Protein AF-A0A2R7Z0F3-F1 (afdb_monomer)

Sequence (146 aa):
MSTVAEPESEPIGPDLYRIAVEEYRFQAQFNWNRVQYLLAFNAGILAAGVALAKTSGALAVVVFALGIVACGMTVLVQRVQHNYYRNARDRMRRIEKSLQIDHDALLDTTSTLAGQGRRISVTQILYLLLASIAVADLVSILFVAF

Organism: NCBI:txid2133958

Foldseek 3Di:
DDPPDDPPPDQLDPVNLVVLVVQLVCLVVVLVVLLVVLLVVLVVLLVVLVVCLVPDLVVSLVSLVVSLVSLVVSLVVNVVSVVSNVVSVVSSVVSCVSVVPDPVRDPCPDVVVVVPPPPDDPVNVSNVSSVVSNVSSVVSSVVSVD

Mean predicted aligned error: 8.27 Å

Radius of gyration: 23.09 Å; Cα contacts (8 Å, |Δi|>4): 92; chains: 1; bounding box: 47×40×75 Å

Secondary structure (DSSP, 8-state):
-------------HHHHHHHHHHHHHHHHHHHHHHHHHHHHHHHHHHHHHHHHTT-HHHHHHHHHHHHHHHHHHHHHHHHHHHHHHHHHHHHHHHHHHTT--GGGS--SSHHHHTTT--S-HHHHHHHHHHHHHHHHHHHHHHHH-

Nearest PDB structures (foldseek):
  6cnn-assembly1_A  TM=3.751E-01  e=4.114E+00  Homo sapiens
  6jx6-assembly1_A  TM=2.907E-01  e=5.612E+00  Homo sapiens

Structure (mmCIF, N/CA/C/O backbone):
data_AF-A0A2R7Z0F3-F1
#
_entry.id   AF-A0A2R7Z0F3-F1
#
loop_
_atom_site.group_PDB
_atom_site.id
_atom_site.type_symbol
_atom_site.label_atom_id
_atom_site.label_alt_id
_atom_site.label_comp_id
_atom_site.label_asym_id
_atom_site.label_entity_id
_atom_site.label_seq_id
_atom_site.pdbx_PDB_ins_code
_atom_site.Cartn_x
_atom_site.Cartn_y
_atom_site.Cartn_z
_atom_site.occupancy
_atom_site.B_iso_or_equiv
_atom_site.auth_seq_id
_atom_site.auth_comp_id
_atom_site.auth_asym_id
_atom_site.auth_atom_id
_atom_site.pdbx_PDB_model_num
ATOM 1 N N . MET A 1 1 ? 10.955 -32.599 -47.521 1.00 49.03 1 MET A N 1
ATOM 2 C CA . MET A 1 1 ? 11.373 -32.188 -46.166 1.00 49.03 1 MET A CA 1
ATOM 3 C C . MET A 1 1 ? 11.393 -30.666 -46.179 1.00 49.03 1 MET A C 1
ATOM 5 O O . MET A 1 1 ? 12.329 -30.092 -46.709 1.00 49.03 1 MET A O 1
ATOM 9 N N . SER A 1 2 ? 10.275 -30.032 -45.809 1.00 50.16 2 SER A N 1
ATOM 10 C CA . SER A 1 2 ? 10.124 -28.573 -45.898 1.00 50.16 2 SER A CA 1
ATOM 11 C C . SER A 1 2 ? 10.824 -27.945 -44.700 1.00 50.16 2 SER A C 1
ATOM 13 O O . SER A 1 2 ? 10.436 -28.205 -43.563 1.00 50.16 2 SER A O 1
ATOM 15 N N . THR A 1 3 ? 11.870 -27.167 -44.952 1.00 59.22 3 THR A N 1
ATOM 16 C CA . THR A 1 3 ? 12.509 -26.291 -43.969 1.00 59.22 3 THR A CA 1
ATOM 17 C C . THR A 1 3 ? 11.484 -25.259 -43.515 1.00 59.22 3 THR A C 1
ATOM 19 O O . THR A 1 3 ? 11.107 -24.374 -44.280 1.00 59.22 3 THR A O 1
ATOM 22 N N . VAL A 1 4 ? 10.980 -25.420 -42.292 1.00 57.91 4 VAL A N 1
ATOM 23 C CA . VAL A 1 4 ? 10.210 -24.386 -41.600 1.00 57.91 4 VAL A CA 1
ATOM 24 C C . VAL A 1 4 ? 11.190 -23.249 -41.338 1.00 57.91 4 VAL A C 1
ATOM 26 O O . VAL A 1 4 ? 12.113 -23.413 -40.545 1.00 57.91 4 VAL A O 1
ATOM 29 N N . ALA A 1 5 ? 11.048 -22.149 -42.075 1.00 57.69 5 ALA A N 1
ATOM 30 C CA . ALA A 1 5 ? 11.793 -20.930 -41.803 1.00 57.69 5 ALA A CA 1
ATOM 31 C C . ALA A 1 5 ? 11.464 -20.481 -40.373 1.00 57.69 5 ALA A C 1
ATOM 33 O O . ALA A 1 5 ? 10.288 -20.352 -40.021 1.00 57.69 5 ALA A O 1
ATOM 34 N N . GLU A 1 6 ? 12.492 -20.302 -39.541 1.00 59.31 6 GLU A N 1
ATOM 35 C CA . GLU A 1 6 ? 12.331 -19.632 -38.252 1.00 59.31 6 GLU A CA 1
ATOM 36 C C . GLU A 1 6 ? 11.740 -18.239 -38.508 1.00 59.31 6 GLU A C 1
ATOM 38 O O . GLU A 1 6 ? 12.180 -17.565 -39.444 1.00 59.31 6 GLU A O 1
ATOM 43 N N . PRO A 1 7 ? 10.728 -17.802 -37.739 1.00 55.50 7 PRO A N 1
ATOM 44 C CA . PRO A 1 7 ? 10.186 -16.464 -37.902 1.00 55.50 7 PRO A CA 1
ATOM 45 C C . PRO A 1 7 ? 11.311 -15.462 -37.635 1.00 55.50 7 PRO A C 1
ATOM 47 O O . PRO A 1 7 ? 11.833 -15.404 -36.521 1.00 55.50 7 PRO A O 1
ATOM 50 N N . GLU A 1 8 ? 11.692 -14.697 -38.661 1.00 55.41 8 GLU A N 1
ATOM 51 C CA . GLU A 1 8 ? 12.607 -13.568 -38.515 1.00 55.41 8 GLU A CA 1
ATOM 52 C C . GLU A 1 8 ? 12.043 -12.661 -37.418 1.00 55.41 8 GLU A C 1
ATOM 54 O O . GLU A 1 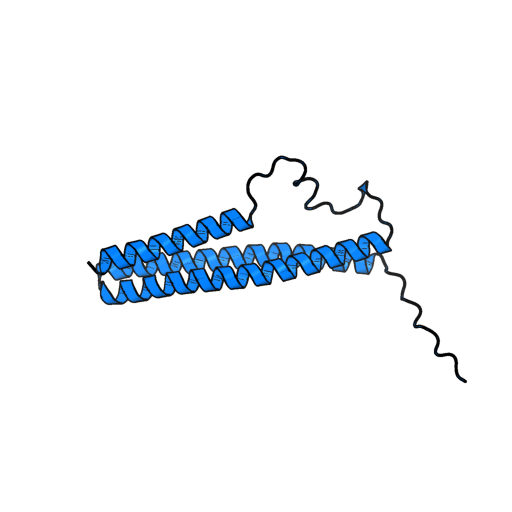8 ? 10.945 -12.115 -37.541 1.00 55.41 8 GLU A O 1
ATOM 59 N N . SER A 1 9 ? 12.748 -12.582 -36.289 1.00 61.38 9 SER A N 1
ATOM 60 C CA . SER A 1 9 ? 12.328 -11.762 -35.162 1.00 61.38 9 SER A CA 1
ATOM 61 C C . SER A 1 9 ? 12.303 -10.310 -35.621 1.00 61.38 9 SER A C 1
ATOM 63 O O . SER A 1 9 ? 13.358 -9.743 -35.911 1.00 61.38 9 SER A O 1
ATOM 65 N N . GLU A 1 10 ? 11.103 -9.739 -35.708 1.00 60.38 10 GLU A N 1
ATOM 66 C CA . GLU A 1 10 ? 10.880 -8.348 -36.088 1.00 60.38 10 GLU A CA 1
ATOM 67 C C . GLU A 1 10 ? 11.840 -7.448 -35.284 1.00 60.38 10 GLU A C 1
ATOM 69 O O . GLU A 1 10 ? 11.915 -7.586 -34.054 1.00 60.38 10 GLU A O 1
ATOM 74 N N . PRO A 1 11 ? 12.646 -6.592 -35.942 1.00 57.81 11 PRO A N 1
ATOM 75 C CA . PRO A 1 11 ? 13.638 -5.785 -35.250 1.00 57.81 11 PRO A CA 1
ATOM 76 C C . PRO A 1 11 ? 12.933 -4.945 -34.190 1.00 57.81 11 PRO A C 1
ATOM 78 O O . PRO A 1 11 ? 11.974 -4.230 -34.483 1.00 57.81 11 PRO A O 1
ATOM 81 N N . ILE A 1 12 ? 13.392 -5.054 -32.941 1.00 63.12 12 ILE A N 1
ATOM 82 C CA . ILE A 1 12 ? 12.810 -4.315 -31.824 1.00 63.12 12 ILE A CA 1
ATOM 83 C C . ILE A 1 12 ? 13.005 -2.828 -32.116 1.00 63.12 12 ILE A C 1
ATOM 85 O O . ILE A 1 12 ? 14.109 -2.311 -31.995 1.00 63.12 12 ILE A O 1
ATOM 89 N N . GLY A 1 13 ? 11.946 -2.155 -32.560 1.00 74.12 13 GLY A N 1
ATOM 90 C CA . GLY A 1 13 ? 11.999 -0.744 -32.916 1.00 74.12 13 GLY A CA 1
ATOM 91 C C . GLY A 1 13 ? 12.018 0.176 -31.687 1.00 74.12 13 GLY A C 1
ATOM 92 O O . GLY A 1 13 ? 11.624 -0.236 -30.589 1.00 74.12 13 GLY A O 1
ATOM 93 N N . PRO A 1 14 ? 12.403 1.455 -31.856 1.00 77.88 14 PRO A N 1
ATOM 94 C CA . PRO A 1 14 ? 12.338 2.467 -30.795 1.00 77.88 14 PRO A CA 1
ATOM 95 C C . PRO A 1 14 ? 10.924 2.629 -30.204 1.00 77.88 14 PRO A C 1
ATOM 97 O O . PRO A 1 14 ? 10.778 2.968 -29.028 1.00 77.88 14 PRO A O 1
ATOM 100 N N . ASP A 1 15 ? 9.883 2.304 -30.974 1.00 86.38 15 ASP A N 1
ATOM 101 C CA . ASP A 1 15 ? 8.491 2.313 -30.518 1.00 86.38 15 ASP A CA 1
ATOM 102 C C . ASP A 1 15 ? 8.217 1.272 -29.424 1.00 86.38 15 ASP A C 1
ATOM 104 O O . ASP A 1 15 ? 7.517 1.563 -28.453 1.00 86.38 15 ASP A O 1
ATOM 108 N N . LEU A 1 16 ? 8.820 0.079 -29.504 1.00 85.69 16 LEU A N 1
ATOM 109 C CA . LEU A 1 16 ? 8.667 -0.953 -28.470 1.00 85.69 16 LEU A CA 1
ATOM 110 C C . LEU A 1 16 ? 9.324 -0.540 -27.155 1.00 85.69 16 LEU A C 1
ATOM 112 O O . LEU A 1 16 ? 8.786 -0.821 -26.080 1.00 85.69 16 LEU A O 1
ATOM 116 N N . TYR A 1 17 ? 10.464 0.148 -27.228 1.00 86.31 17 TYR A N 1
ATOM 117 C CA . TYR A 1 17 ? 11.096 0.721 -26.045 1.00 86.31 17 TYR A CA 1
ATOM 118 C C . TYR A 1 17 ? 10.222 1.805 -25.423 1.00 86.31 17 TYR A C 1
ATOM 120 O O . TYR A 1 17 ? 9.954 1.756 -24.222 1.00 86.31 17 TYR A O 1
ATOM 128 N N . ARG A 1 18 ? 9.691 2.723 -26.237 1.00 88.06 18 ARG A N 1
ATOM 129 C CA . ARG A 1 18 ? 8.758 3.753 -25.772 1.00 88.06 18 ARG A CA 1
ATOM 130 C C . ARG A 1 18 ? 7.546 3.148 -25.060 1.00 88.06 18 ARG A C 1
ATOM 132 O O . ARG A 1 18 ? 7.255 3.551 -23.936 1.00 88.06 18 ARG A O 1
ATOM 139 N N . ILE A 1 19 ? 6.899 2.146 -25.658 1.00 91.88 19 ILE A N 1
ATOM 140 C CA . ILE A 1 19 ? 5.758 1.439 -25.053 1.00 91.88 19 ILE A CA 1
ATOM 141 C C . ILE A 1 19 ? 6.158 0.802 -23.714 1.00 91.88 19 ILE A C 1
ATOM 143 O O . ILE A 1 19 ? 5.417 0.887 -22.736 1.00 91.88 19 ILE A O 1
ATOM 147 N N . ALA A 1 20 ? 7.338 0.181 -23.630 1.00 89.31 20 ALA A N 1
ATOM 148 C CA . ALA A 1 20 ? 7.806 -0.441 -22.393 1.00 89.31 20 ALA A CA 1
ATOM 149 C C . ALA A 1 20 ? 8.084 0.578 -21.273 1.00 89.31 20 ALA A C 1
ATOM 151 O O . ALA A 1 20 ? 7.794 0.303 -20.106 1.00 89.31 20 ALA A O 1
ATOM 152 N N . VAL A 1 21 ? 8.614 1.754 -21.616 1.00 89.88 21 VAL A N 1
ATOM 153 C CA . VAL A 1 21 ? 8.830 2.862 -20.674 1.00 89.88 21 VAL A CA 1
ATOM 154 C C . VAL A 1 21 ? 7.504 3.458 -20.206 1.00 89.88 21 VAL A C 1
ATOM 156 O O . VAL A 1 21 ? 7.341 3.735 -19.014 1.00 89.88 21 VAL A O 1
ATOM 159 N N . GLU A 1 22 ? 6.549 3.649 -21.117 1.00 92.38 22 GLU A N 1
ATOM 160 C CA . GLU A 1 22 ? 5.203 4.130 -20.794 1.00 92.38 22 GLU A CA 1
ATOM 161 C C . GLU A 1 22 ? 4.480 3.155 -19.852 1.00 92.38 22 GLU A C 1
ATOM 163 O O . GLU A 1 22 ? 3.965 3.587 -18.821 1.00 92.38 22 GLU A O 1
ATOM 168 N N . GLU A 1 23 ? 4.546 1.847 -20.114 1.00 91.62 23 GLU A N 1
ATOM 169 C CA . GLU A 1 23 ? 3.997 0.809 -19.230 1.00 91.62 23 GLU A CA 1
ATOM 170 C C . GLU A 1 23 ? 4.659 0.828 -17.845 1.00 91.62 23 GLU A C 1
ATOM 172 O O . GLU A 1 23 ? 3.981 0.782 -16.819 1.00 91.62 23 GLU A O 1
ATOM 177 N N . TYR A 1 24 ? 5.987 0.953 -17.781 1.00 91.12 24 TYR A N 1
ATOM 178 C CA . TYR A 1 24 ? 6.701 1.068 -16.509 1.00 91.12 24 TYR A CA 1
ATOM 179 C C . TYR A 1 24 ? 6.226 2.281 -15.687 1.00 91.12 24 TYR A C 1
ATOM 181 O O . TYR A 1 24 ? 5.939 2.154 -14.490 1.00 91.12 24 TYR A O 1
ATOM 189 N N . ARG A 1 25 ? 6.105 3.455 -16.321 1.00 90.38 25 ARG A N 1
ATOM 190 C CA . ARG A 1 25 ? 5.617 4.687 -15.674 1.00 90.38 25 ARG A CA 1
ATOM 191 C C . ARG A 1 25 ? 4.163 4.558 -15.240 1.00 90.38 25 ARG A C 1
ATOM 193 O O . ARG A 1 25 ? 3.828 4.961 -14.125 1.00 90.38 25 ARG A O 1
ATOM 200 N N . PHE A 1 26 ? 3.326 3.960 -16.084 1.00 93.81 26 PHE A N 1
ATOM 201 C CA . PHE A 1 26 ? 1.934 3.670 -15.771 1.00 93.81 26 PHE A CA 1
ATOM 202 C C . PHE A 1 26 ? 1.828 2.795 -14.520 1.00 93.81 26 PHE A C 1
ATOM 204 O O . PHE A 1 26 ? 1.155 3.185 -13.568 1.00 93.81 26 PHE A O 1
ATOM 211 N N . GLN A 1 27 ? 2.556 1.676 -14.455 1.00 91.81 27 GLN A N 1
ATOM 212 C CA . GLN A 1 27 ? 2.546 0.784 -13.290 1.00 91.81 27 GLN A CA 1
ATOM 213 C C . GLN A 1 27 ? 3.035 1.486 -12.017 1.00 91.81 27 GLN A C 1
ATOM 215 O O . GLN A 1 27 ? 2.462 1.291 -10.944 1.00 91.81 27 GLN A O 1
ATOM 220 N N . ALA A 1 28 ? 4.066 2.333 -12.113 1.00 90.00 28 ALA A N 1
ATOM 221 C CA . ALA A 1 28 ? 4.558 3.107 -10.974 1.00 90.00 28 ALA A CA 1
ATOM 222 C C . ALA A 1 28 ? 3.494 4.084 -10.435 1.00 90.00 28 ALA A C 1
ATOM 224 O O . ALA A 1 28 ? 3.196 4.065 -9.237 1.00 90.00 28 ALA A O 1
ATOM 225 N N . GLN A 1 29 ? 2.881 4.887 -11.311 1.00 92.81 29 GLN A N 1
ATOM 226 C CA . GLN A 1 29 ? 1.838 5.847 -10.931 1.00 92.81 29 GLN A CA 1
ATOM 227 C C . GLN A 1 29 ? 0.578 5.145 -10.416 1.00 92.81 29 GLN A C 1
ATOM 229 O O . GLN A 1 29 ? -0.006 5.543 -9.409 1.00 92.81 29 GLN A O 1
ATOM 234 N N . PHE A 1 30 ? 0.158 4.080 -11.092 1.00 93.00 30 PHE A N 1
ATOM 235 C CA . PHE A 1 30 ? -1.037 3.328 -10.744 1.00 93.00 30 PHE A CA 1
ATOM 236 C C . PHE A 1 30 ? -0.910 2.642 -9.383 1.00 93.00 30 PHE A C 1
ATOM 238 O O . PHE A 1 30 ? -1.842 2.689 -8.576 1.00 93.00 30 PHE A O 1
ATOM 245 N N . ASN A 1 31 ? 0.256 2.063 -9.087 1.00 91.88 31 ASN A N 1
ATOM 246 C CA . ASN A 1 31 ? 0.538 1.488 -7.775 1.00 91.88 31 ASN A CA 1
ATOM 247 C C . ASN A 1 31 ? 0.537 2.556 -6.678 1.00 91.88 31 ASN A C 1
ATOM 249 O O . ASN A 1 31 ? -0.024 2.324 -5.609 1.00 91.88 31 ASN A O 1
ATOM 253 N N . TRP A 1 32 ? 1.101 3.738 -6.942 1.00 90.88 32 TRP A N 1
ATOM 254 C CA . TRP A 1 32 ? 1.057 4.848 -5.992 1.00 90.88 32 TRP A CA 1
ATOM 255 C C . TRP A 1 32 ? -0.379 5.296 -5.691 1.00 90.88 32 TRP A C 1
ATOM 257 O O . TRP A 1 32 ? -0.771 5.354 -4.526 1.00 90.88 32 TRP A O 1
ATOM 267 N N . ASN A 1 33 ? -1.193 5.510 -6.727 1.00 94.69 33 ASN A N 1
ATOM 268 C CA . ASN A 1 33 ? -2.600 5.883 -6.566 1.00 94.69 33 ASN A CA 1
ATOM 269 C C . ASN A 1 33 ? -3.367 4.823 -5.757 1.00 94.69 33 ASN A C 1
ATOM 271 O O . ASN A 1 33 ? -4.096 5.150 -4.823 1.00 94.69 33 ASN A O 1
ATOM 275 N N . ARG A 1 34 ? -3.170 3.534 -6.058 1.00 92.94 34 ARG A N 1
ATOM 276 C CA . ARG A 1 34 ? -3.801 2.429 -5.315 1.00 92.94 34 ARG A CA 1
ATOM 277 C C . ARG A 1 34 ? -3.420 2.429 -3.839 1.00 92.94 34 ARG A C 1
ATOM 279 O O . ARG A 1 34 ? -4.289 2.237 -2.995 1.00 92.94 34 ARG A O 1
ATOM 286 N N . VAL A 1 35 ? -2.149 2.663 -3.522 1.00 92.88 35 VAL A N 1
ATOM 287 C CA . VAL A 1 35 ? -1.681 2.765 -2.135 1.00 92.88 35 VAL A CA 1
ATOM 288 C C . VAL A 1 35 ? -2.360 3.924 -1.403 1.00 92.88 35 VAL A C 1
ATOM 290 O O . VAL A 1 35 ? -2.802 3.730 -0.274 1.00 92.88 35 VAL A O 1
ATOM 293 N N . GLN A 1 36 ? -2.498 5.093 -2.035 1.00 94.38 36 GLN A N 1
ATOM 294 C CA . GLN A 1 36 ? -3.204 6.232 -1.438 1.00 94.38 36 GLN A CA 1
ATOM 295 C C . GLN A 1 36 ? -4.660 5.888 -1.105 1.00 94.38 36 GLN A C 1
ATOM 297 O O . GLN A 1 36 ? -5.100 6.128 0.019 1.00 94.38 36 GLN A O 1
ATOM 302 N N . TYR A 1 37 ? -5.389 5.272 -2.042 1.00 96.25 37 TYR A N 1
ATOM 303 C CA . TYR A 1 37 ? -6.778 4.864 -1.811 1.00 96.25 37 TYR A CA 1
ATOM 304 C C . TYR A 1 37 ? -6.906 3.811 -0.711 1.00 96.25 37 TYR A C 1
ATOM 306 O O . TYR A 1 37 ? -7.796 3.913 0.128 1.00 96.25 37 TYR A O 1
ATOM 314 N N . LEU A 1 38 ? -6.012 2.820 -0.677 1.00 95.88 38 LEU A N 1
ATOM 315 C CA . LEU A 1 38 ? -6.034 1.784 0.354 1.00 95.88 38 LEU A CA 1
ATOM 316 C C . LEU A 1 38 ? -5.704 2.360 1.736 1.00 95.88 38 LEU A C 1
ATOM 318 O O . LEU A 1 38 ? -6.369 2.019 2.709 1.00 95.88 38 LEU A O 1
ATOM 322 N N . LEU A 1 39 ? -4.730 3.265 1.845 1.00 95.75 39 LEU A N 1
ATOM 323 C CA . LEU A 1 39 ? -4.432 3.942 3.111 1.00 95.75 39 LEU A CA 1
ATOM 324 C C . LEU A 1 39 ? -5.605 4.806 3.580 1.00 95.75 39 LEU A C 1
ATOM 326 O O . LEU A 1 39 ? -5.986 4.722 4.746 1.00 95.75 39 LEU A O 1
ATOM 330 N N . ALA A 1 40 ? -6.213 5.581 2.679 1.00 97.62 40 ALA A N 1
ATOM 331 C CA . ALA A 1 40 ? -7.394 6.382 2.992 1.00 97.62 40 ALA A CA 1
ATOM 332 C C . ALA A 1 40 ? -8.577 5.507 3.435 1.00 97.62 40 ALA A C 1
ATOM 334 O O . ALA A 1 40 ? -9.269 5.849 4.389 1.00 97.62 40 ALA A O 1
ATOM 335 N N . PHE A 1 41 ? -8.776 4.355 2.792 1.00 97.81 41 PHE A N 1
ATOM 336 C CA . PHE A 1 41 ? -9.800 3.384 3.170 1.00 97.81 41 PHE A CA 1
ATOM 337 C C . PHE A 1 41 ? -9.581 2.833 4.585 1.00 97.81 41 PHE A C 1
ATOM 339 O O . PHE A 1 41 ? -10.500 2.875 5.400 1.00 97.81 41 PHE A O 1
ATOM 346 N N . ASN A 1 42 ? -8.362 2.389 4.910 1.00 98.25 42 ASN A N 1
ATOM 347 C CA . ASN A 1 42 ? -8.040 1.897 6.255 1.00 98.25 42 ASN A CA 1
ATOM 348 C C . ASN A 1 42 ? -8.197 3.001 7.316 1.00 98.25 42 ASN A C 1
ATOM 350 O O . ASN A 1 42 ? -8.799 2.771 8.361 1.00 98.25 42 ASN A O 1
ATOM 354 N N . ALA A 1 43 ? -7.736 4.222 7.029 1.00 97.81 43 ALA A N 1
ATOM 355 C CA . ALA A 1 43 ? -7.927 5.365 7.921 1.00 97.81 43 ALA A CA 1
ATOM 356 C C . ALA A 1 43 ? -9.415 5.711 8.116 1.00 97.81 43 ALA A C 1
ATOM 358 O O . ALA A 1 43 ? -9.832 6.057 9.221 1.00 97.81 43 ALA A O 1
ATOM 359 N N . GLY A 1 44 ? -10.224 5.586 7.061 1.00 98.12 44 GLY A N 1
ATOM 360 C CA . GLY A 1 44 ? -11.670 5.780 7.116 1.00 98.12 44 GLY A CA 1
ATOM 361 C C . GLY A 1 44 ? -12.373 4.754 8.006 1.00 98.12 44 GLY A C 1
ATOM 362 O O . GLY A 1 44 ? -13.233 5.138 8.798 1.00 98.12 44 GLY A O 1
ATOM 363 N N . ILE A 1 45 ? -11.981 3.477 7.934 1.00 98.06 45 ILE A N 1
ATOM 364 C CA . ILE A 1 45 ? -12.506 2.429 8.826 1.00 98.06 45 ILE A CA 1
ATOM 365 C C . ILE A 1 45 ? -12.161 2.740 10.283 1.00 98.06 45 ILE A C 1
ATOM 367 O O . ILE A 1 45 ? -13.057 2.742 11.128 1.00 98.06 45 ILE A O 1
ATOM 371 N N . LEU A 1 46 ? -10.898 3.071 10.569 1.00 98.00 46 LEU A N 1
ATOM 372 C CA . LEU A 1 46 ? -10.458 3.438 11.916 1.00 98.00 46 LEU A CA 1
ATOM 373 C C . LEU A 1 46 ? -11.266 4.631 12.456 1.00 98.00 46 LEU A C 1
ATOM 375 O O . LEU A 1 46 ? -11.783 4.585 13.573 1.00 98.00 46 LEU A O 1
ATOM 379 N N . ALA A 1 47 ? -11.442 5.683 11.649 1.00 98.06 47 ALA A N 1
ATOM 380 C CA . ALA A 1 47 ? -12.230 6.856 12.024 1.00 98.06 47 ALA A CA 1
ATOM 381 C C . ALA A 1 47 ? -13.708 6.515 12.292 1.00 98.06 47 ALA A C 1
ATOM 383 O O . ALA A 1 47 ? -14.289 7.013 13.260 1.00 98.06 47 ALA A O 1
ATOM 384 N N . ALA A 1 48 ? -14.310 5.643 11.478 1.00 97.69 48 ALA A N 1
ATOM 385 C CA . ALA A 1 48 ? -15.674 5.164 11.687 1.00 97.69 48 ALA A CA 1
ATOM 386 C C . ALA A 1 48 ? -15.804 4.357 12.990 1.00 97.69 48 ALA A C 1
ATOM 388 O O . ALA A 1 48 ? -16.758 4.563 13.741 1.00 97.69 48 ALA A O 1
ATOM 389 N N . GLY A 1 49 ? -14.826 3.499 13.299 1.00 97.19 49 GLY A N 1
ATOM 390 C CA . GLY A 1 49 ? -14.770 2.757 14.560 1.00 97.19 49 GLY A CA 1
ATOM 391 C C . GLY A 1 49 ? -14.703 3.688 15.772 1.00 97.19 49 GLY A C 1
ATOM 392 O O . GLY A 1 49 ? -15.490 3.545 16.707 1.00 97.19 49 GLY A O 1
ATOM 393 N N . VAL A 1 50 ? -13.847 4.715 15.724 1.00 96.75 50 VAL A N 1
ATOM 394 C CA . VAL A 1 50 ? -13.741 5.739 16.783 1.00 96.75 50 VAL A CA 1
ATOM 395 C C . VAL A 1 50 ? -15.049 6.513 16.962 1.00 96.75 50 VAL A C 1
ATOM 397 O O . VAL A 1 50 ? -15.463 6.780 18.092 1.00 96.75 50 VAL A O 1
ATOM 400 N N . ALA A 1 51 ? -15.725 6.874 15.869 1.00 96.75 51 ALA A N 1
ATOM 401 C CA . ALA A 1 51 ? -17.018 7.550 15.938 1.00 96.75 51 ALA A CA 1
ATOM 402 C C . ALA A 1 51 ? -18.093 6.654 16.579 1.00 96.75 51 ALA A C 1
ATOM 404 O O . ALA A 1 51 ? -18.842 7.111 17.447 1.00 96.75 51 ALA A O 1
ATOM 405 N N . LEU A 1 52 ? -18.135 5.372 16.204 1.00 96.75 52 LEU A N 1
ATOM 406 C CA . LEU A 1 52 ? -19.084 4.398 16.743 1.00 96.75 52 LEU A CA 1
ATOM 407 C C . LEU A 1 52 ? -18.825 4.063 18.210 1.00 96.75 52 LEU A C 1
ATOM 409 O O . LEU A 1 52 ? -19.792 3.863 18.943 1.00 96.75 52 LEU A O 1
ATOM 413 N N . ALA A 1 53 ? -17.572 4.083 18.667 1.00 95.62 53 ALA A N 1
ATOM 414 C CA . ALA A 1 53 ? -17.215 3.771 20.053 1.00 95.62 53 ALA A CA 1
ATOM 415 C C . ALA A 1 53 ? -17.939 4.663 21.077 1.00 95.62 53 ALA A C 1
ATOM 417 O O . ALA A 1 53 ? -18.207 4.229 22.193 1.00 95.62 53 ALA A O 1
ATOM 418 N N . LYS A 1 54 ? -18.333 5.884 20.686 1.00 92.81 54 LYS A N 1
ATOM 419 C CA . LYS A 1 54 ? -19.118 6.803 21.530 1.00 92.81 54 LYS A CA 1
ATOM 420 C C . LYS A 1 54 ? -20.587 6.406 21.698 1.00 92.81 54 LYS A C 1
ATOM 422 O O . LYS A 1 54 ? -21.253 6.929 22.584 1.00 92.81 54 LYS A O 1
ATOM 427 N N . THR A 1 55 ? -21.108 5.550 20.822 1.00 94.38 55 THR A N 1
ATOM 428 C CA . THR A 1 55 ? -22.538 5.197 20.755 1.00 94.38 55 THR A CA 1
ATOM 429 C C . THR A 1 55 ? -22.792 3.725 21.052 1.00 94.38 55 THR A C 1
ATOM 431 O O . THR A 1 55 ? -23.744 3.396 21.751 1.00 94.38 55 THR A O 1
ATOM 434 N N . SER A 1 56 ? -21.943 2.830 20.546 1.00 94.81 56 SER A N 1
ATOM 435 C CA . SER A 1 56 ? -22.054 1.390 20.747 1.00 94.81 56 SER A CA 1
ATOM 436 C C . SER A 1 56 ? -20.678 0.737 20.691 1.00 94.81 56 SER A C 1
ATOM 438 O O . SER A 1 56 ? -20.075 0.614 19.622 1.00 94.81 56 SER A O 1
ATOM 440 N N . GLY A 1 57 ? -20.203 0.269 21.847 1.00 92.94 57 GLY A N 1
ATOM 441 C CA . GLY A 1 57 ? -18.919 -0.423 21.935 1.00 92.94 57 GLY A CA 1
ATOM 442 C C . GLY A 1 57 ? -18.884 -1.716 21.113 1.00 92.94 57 GLY A C 1
ATOM 443 O O . GLY A 1 57 ? -17.931 -1.958 20.380 1.00 92.94 57 GLY A O 1
ATOM 444 N N . ALA A 1 58 ? -19.968 -2.500 21.136 1.00 94.50 58 ALA A N 1
ATOM 445 C CA . ALA A 1 58 ? -20.054 -3.751 20.382 1.00 94.50 58 ALA A CA 1
ATOM 446 C C . ALA A 1 58 ? -19.929 -3.539 18.861 1.00 94.50 58 ALA A C 1
ATOM 448 O O . ALA A 1 58 ? -19.183 -4.259 18.198 1.00 94.50 58 ALA A O 1
ATOM 449 N N . LEU A 1 59 ? -20.610 -2.530 18.302 1.00 95.44 59 LEU A N 1
ATOM 450 C CA . LEU A 1 59 ? -20.491 -2.211 16.874 1.00 95.44 59 LEU A CA 1
ATOM 451 C C . LEU A 1 59 ? -19.106 -1.654 16.530 1.00 95.44 59 LEU A C 1
ATOM 453 O O . LEU A 1 59 ? -18.557 -1.998 15.485 1.00 95.44 59 LEU A O 1
ATOM 457 N N . ALA A 1 60 ? -18.516 -0.841 17.408 1.00 97.06 60 ALA A N 1
ATOM 458 C CA . ALA A 1 60 ? -17.166 -0.324 17.209 1.00 97.06 60 ALA A CA 1
ATOM 459 C C . ALA A 1 60 ? -16.120 -1.448 17.153 1.00 97.06 60 ALA A C 1
ATOM 461 O O . ALA A 1 60 ? -15.279 -1.441 16.258 1.00 97.06 60 ALA A O 1
ATOM 462 N N . VAL A 1 61 ? -16.219 -2.457 18.029 1.00 97.19 61 VAL A N 1
ATOM 463 C CA . VAL A 1 61 ? -15.342 -3.644 18.007 1.00 97.19 61 VAL A CA 1
ATOM 464 C C . VAL A 1 61 ? -15.417 -4.368 16.662 1.00 97.19 61 VAL A C 1
ATOM 466 O O . VAL A 1 61 ? -14.380 -4.716 16.099 1.00 97.19 61 VAL A O 1
ATOM 469 N N . VAL A 1 62 ? -16.621 -4.552 16.108 1.00 97.56 62 VAL A N 1
ATOM 470 C CA . VAL A 1 62 ? -16.794 -5.167 14.780 1.00 97.56 62 VAL A CA 1
ATOM 471 C C . VAL A 1 62 ? -16.108 -4.332 13.696 1.00 97.56 62 VAL A C 1
ATOM 47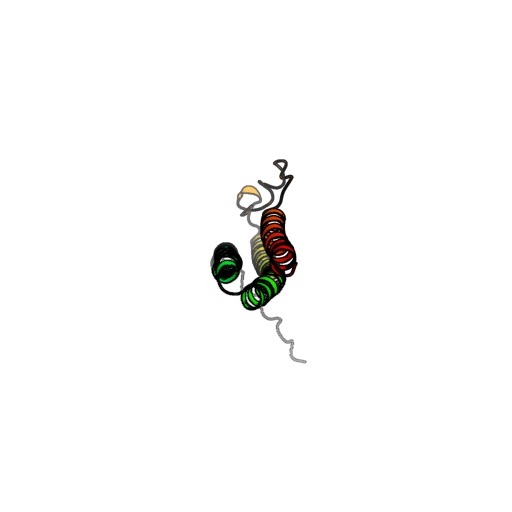3 O O . VAL A 1 62 ? -15.424 -4.886 12.837 1.00 97.56 62 VAL A O 1
ATOM 476 N N . VAL A 1 63 ? -16.237 -3.005 13.741 1.00 98.00 63 VAL A N 1
ATOM 477 C CA . VAL A 1 63 ? -15.614 -2.112 12.750 1.00 98.00 63 VAL A CA 1
ATOM 478 C C . VAL A 1 63 ? -14.088 -2.110 12.856 1.00 98.00 63 VAL A C 1
ATOM 480 O O . VAL A 1 63 ? -13.422 -2.221 11.829 1.00 98.00 63 VAL A O 1
ATOM 483 N N . PHE A 1 64 ? -13.519 -2.079 14.061 1.00 98.12 64 PHE A N 1
ATOM 484 C CA . PHE A 1 64 ? -12.068 -2.208 14.239 1.00 98.12 64 PHE A CA 1
ATOM 485 C C . PHE A 1 64 ? -11.550 -3.579 13.779 1.00 98.12 64 PHE A C 1
ATOM 487 O O . PHE A 1 64 ? -10.504 -3.663 13.136 1.00 98.12 64 PHE A O 1
ATOM 494 N N . ALA A 1 65 ? -12.298 -4.663 14.017 1.00 97.62 65 ALA A N 1
ATOM 495 C CA . ALA A 1 65 ? -11.933 -5.986 13.506 1.00 97.62 65 ALA A CA 1
ATOM 496 C C . ALA A 1 65 ? -11.899 -6.013 11.966 1.00 97.62 65 ALA A C 1
ATOM 498 O O . ALA A 1 65 ? -10.983 -6.590 11.374 1.00 97.62 65 ALA A O 1
ATOM 499 N N . LEU A 1 66 ? -12.849 -5.338 11.308 1.00 97.94 66 LEU A N 1
ATOM 500 C CA . LEU A 1 66 ? -12.823 -5.142 9.855 1.00 97.94 66 LEU A CA 1
ATOM 501 C C . LEU A 1 66 ? -11.615 -4.304 9.402 1.00 97.94 66 LEU A C 1
ATOM 503 O O . LEU A 1 66 ? -11.065 -4.590 8.338 1.00 97.94 66 LEU A O 1
ATOM 507 N N . GLY A 1 67 ? -11.166 -3.332 10.201 1.00 97.88 67 GLY A N 1
ATOM 508 C CA . GLY A 1 67 ? -9.948 -2.545 9.954 1.00 97.88 67 GLY A CA 1
ATOM 509 C C . GLY A 1 67 ? -8.684 -3.406 9.886 1.00 97.88 67 GLY A C 1
ATOM 510 O O . GLY A 1 67 ? -7.927 -3.334 8.913 1.00 97.88 67 GLY A O 1
ATOM 511 N N . ILE A 1 68 ? -8.521 -4.341 10.828 1.00 97.75 68 ILE A N 1
ATOM 512 C CA . ILE A 1 68 ? -7.406 -5.307 10.825 1.00 97.75 68 ILE A CA 1
ATOM 513 C C . ILE A 1 68 ? -7.438 -6.177 9.558 1.00 97.75 68 ILE A C 1
ATOM 515 O O . ILE A 1 68 ? -6.410 -6.369 8.897 1.00 97.75 68 ILE A O 1
ATOM 519 N N . VAL A 1 69 ? -8.617 -6.682 9.181 1.00 97.94 69 VAL A N 1
ATOM 520 C CA . VAL A 1 69 ? -8.790 -7.482 7.956 1.00 97.94 69 VAL A CA 1
ATOM 521 C C . VAL A 1 69 ? -8.466 -6.651 6.709 1.00 97.94 69 VAL A C 1
ATOM 523 O O . VAL A 1 69 ? -7.758 -7.129 5.817 1.00 97.94 69 VAL A O 1
ATOM 526 N N . ALA A 1 70 ? -8.913 -5.395 6.652 1.00 97.69 70 ALA A N 1
ATOM 527 C CA . ALA A 1 70 ? -8.617 -4.466 5.563 1.00 97.69 70 ALA A CA 1
ATOM 528 C C . ALA A 1 70 ? -7.112 -4.174 5.430 1.00 97.69 70 ALA A C 1
ATOM 530 O O . ALA A 1 70 ? -6.582 -4.167 4.309 1.00 97.69 70 ALA A O 1
ATOM 531 N N . CYS A 1 71 ? -6.395 -4.034 6.548 1.00 97.12 71 CYS A N 1
ATOM 532 C CA . CYS A 1 71 ? -4.939 -3.893 6.555 1.00 97.12 71 CYS A CA 1
ATOM 533 C C . CYS A 1 71 ? -4.270 -5.140 5.958 1.00 97.12 71 CYS A C 1
ATOM 535 O O . CYS A 1 71 ? -3.402 -5.025 5.087 1.00 97.12 71 CYS A O 1
ATOM 537 N N . GLY A 1 72 ? -4.723 -6.336 6.349 1.00 96.62 72 GLY A N 1
ATOM 538 C CA . GLY A 1 72 ? -4.251 -7.605 5.789 1.00 96.62 72 GLY A CA 1
ATOM 539 C C . GLY A 1 72 ? -4.461 -7.706 4.275 1.00 96.62 72 GLY A C 1
ATOM 540 O O . GLY A 1 72 ? -3.522 -8.009 3.534 1.00 96.62 72 GLY A O 1
ATOM 541 N N . MET A 1 73 ? -5.659 -7.372 3.787 1.00 96.12 73 MET A N 1
ATOM 542 C CA . MET A 1 73 ? -5.948 -7.332 2.347 1.00 96.12 73 MET A CA 1
ATOM 543 C C . MET A 1 73 ? -5.062 -6.321 1.612 1.00 96.12 73 MET A C 1
ATOM 545 O O . MET A 1 73 ? -4.552 -6.614 0.530 1.00 96.12 73 MET A O 1
ATOM 549 N N . THR A 1 74 ? -4.816 -5.158 2.217 1.00 96.06 74 THR A N 1
ATOM 550 C CA . THR A 1 74 ? -3.948 -4.122 1.644 1.00 96.06 74 THR A CA 1
ATOM 551 C C . THR A 1 74 ? -2.523 -4.636 1.442 1.00 96.06 74 THR A C 1
ATOM 553 O O . THR A 1 74 ? -1.936 -4.417 0.382 1.00 96.06 74 THR A O 1
ATOM 556 N N . VAL A 1 75 ? -1.979 -5.389 2.405 1.00 95.25 75 VAL A N 1
ATOM 557 C CA . VAL A 1 75 ? -0.654 -6.022 2.280 1.00 95.25 75 VAL A CA 1
ATOM 558 C C . VAL A 1 75 ? -0.617 -7.017 1.117 1.00 95.25 75 VAL A C 1
ATOM 560 O O . VAL A 1 75 ? 0.342 -7.016 0.342 1.00 95.25 75 VAL A O 1
ATOM 563 N N . LEU A 1 76 ? -1.651 -7.847 0.955 1.00 94.62 76 LEU A N 1
ATOM 564 C CA . LEU A 1 76 ? -1.729 -8.809 -0.152 1.00 94.62 76 LEU A CA 1
ATOM 565 C C . LEU A 1 76 ? -1.769 -8.104 -1.511 1.00 94.62 76 LEU A C 1
ATOM 567 O O . LEU A 1 76 ? -1.018 -8.462 -2.421 1.00 94.62 76 LEU A O 1
ATOM 571 N N . VAL A 1 77 ? -2.590 -7.061 -1.627 1.00 93.75 77 VAL A N 1
ATOM 572 C CA . VAL A 1 77 ? -2.689 -6.240 -2.838 1.00 93.75 77 VAL A CA 1
ATOM 573 C C . VAL A 1 77 ? -1.345 -5.584 -3.166 1.00 93.75 77 VAL A C 1
ATOM 575 O O . VAL A 1 77 ? -0.925 -5.604 -4.325 1.00 93.75 77 VAL A O 1
ATOM 578 N N . GLN A 1 78 ? -0.624 -5.073 -2.163 1.00 92.44 78 GLN A N 1
ATOM 579 C CA . GLN A 1 78 ? 0.691 -4.454 -2.352 1.00 92.44 78 GLN A CA 1
ATOM 580 C C . GLN A 1 78 ? 1.716 -5.458 -2.904 1.00 92.44 78 GLN A C 1
ATOM 582 O O . GLN A 1 78 ? 2.422 -5.154 -3.867 1.00 92.44 78 GLN A O 1
ATOM 587 N N . ARG A 1 79 ? 1.741 -6.692 -2.380 1.00 91.81 79 ARG A N 1
ATOM 588 C CA . ARG A 1 79 ? 2.633 -7.755 -2.881 1.00 91.81 79 ARG A CA 1
ATOM 589 C C . ARG A 1 79 ? 2.399 -8.049 -4.361 1.00 91.81 79 ARG A C 1
ATOM 591 O O . ARG A 1 79 ? 3.355 -8.150 -5.128 1.00 91.81 79 ARG A O 1
ATOM 598 N N . VAL A 1 80 ? 1.136 -8.153 -4.769 1.00 92.31 80 VAL A N 1
ATOM 599 C CA . VAL A 1 80 ? 0.766 -8.403 -6.170 1.00 92.31 80 VAL A CA 1
ATOM 600 C C . VAL A 1 80 ? 1.168 -7.223 -7.064 1.00 92.31 80 VAL A C 1
ATOM 602 O O . VAL A 1 80 ? 1.779 -7.419 -8.113 1.00 92.31 80 VAL A O 1
ATOM 605 N N . GLN A 1 81 ? 0.910 -5.989 -6.628 1.00 90.50 81 GLN A N 1
ATOM 606 C CA . GLN A 1 81 ? 1.315 -4.767 -7.337 1.00 90.50 81 GLN A CA 1
ATOM 607 C C . GLN A 1 81 ? 2.826 -4.666 -7.540 1.00 90.50 81 GLN A C 1
ATOM 609 O O . GLN A 1 81 ? 3.292 -4.296 -8.622 1.00 90.50 81 GLN A O 1
ATOM 614 N N . HIS A 1 82 ? 3.599 -5.022 -6.514 1.00 89.12 82 HIS A N 1
ATOM 615 C CA . HIS A 1 82 ? 5.051 -5.013 -6.594 1.00 89.12 82 HIS A CA 1
ATOM 616 C C . HIS A 1 82 ? 5.563 -5.985 -7.667 1.00 89.12 82 HIS A C 1
ATOM 618 O O . HIS A 1 82 ? 6.499 -5.654 -8.395 1.00 89.12 82 HIS A O 1
ATOM 624 N N . ASN A 1 83 ? 4.915 -7.142 -7.830 1.00 90.50 83 ASN A N 1
ATOM 625 C CA . ASN A 1 83 ? 5.252 -8.096 -8.887 1.00 90.50 83 ASN A CA 1
ATOM 626 C C . ASN A 1 83 ? 4.958 -7.537 -10.287 1.00 90.50 83 ASN A C 1
ATOM 628 O O . ASN A 1 83 ? 5.806 -7.663 -11.168 1.00 90.50 83 ASN A O 1
ATOM 632 N N . TYR A 1 84 ? 3.819 -6.864 -10.493 1.00 90.50 84 TYR A N 1
ATOM 633 C CA . TYR A 1 84 ? 3.524 -6.211 -11.778 1.00 90.50 84 TYR A CA 1
ATOM 634 C C . TYR A 1 84 ? 4.550 -5.131 -12.124 1.00 90.50 84 TYR A C 1
ATOM 636 O O . TYR A 1 84 ? 5.077 -5.114 -13.236 1.00 90.50 84 TYR A O 1
ATOM 644 N N . TYR A 1 85 ? 4.911 -4.295 -11.149 1.00 91.00 85 TYR A N 1
ATOM 645 C CA . TYR A 1 85 ? 5.956 -3.286 -11.317 1.00 91.00 85 TYR A CA 1
ATOM 646 C C . TYR A 1 85 ? 7.310 -3.911 -11.683 1.00 91.00 85 TYR A C 1
ATOM 648 O O . TYR A 1 85 ? 7.969 -3.458 -12.620 1.00 91.00 85 TYR A O 1
ATOM 656 N N . ARG A 1 86 ? 7.720 -4.981 -10.985 1.00 89.62 86 ARG A N 1
ATOM 657 C CA . ARG A 1 86 ? 8.968 -5.699 -11.289 1.00 89.62 86 ARG A CA 1
ATOM 658 C C . ARG A 1 86 ? 8.953 -6.282 -12.697 1.00 89.62 86 ARG A C 1
ATOM 660 O O . ARG A 1 86 ? 9.918 -6.093 -13.425 1.00 89.62 86 ARG A O 1
ATOM 667 N N . ASN A 1 87 ? 7.855 -6.915 -13.100 1.00 92.31 87 ASN A N 1
ATOM 668 C CA . ASN A 1 87 ? 7.725 -7.502 -14.431 1.00 92.31 87 ASN A CA 1
ATOM 669 C C . ASN A 1 87 ? 7.798 -6.441 -15.540 1.00 92.31 87 ASN A C 1
ATOM 671 O O . ASN A 1 87 ? 8.488 -6.662 -16.537 1.00 92.31 87 ASN A O 1
ATOM 675 N N . ALA A 1 88 ? 7.146 -5.288 -15.358 1.00 90.19 88 ALA A N 1
ATOM 676 C CA . ALA A 1 88 ? 7.209 -4.170 -16.300 1.00 90.19 88 ALA A CA 1
ATOM 677 C C . ALA A 1 88 ? 8.628 -3.586 -16.397 1.00 90.19 88 ALA A C 1
ATOM 679 O O . ALA A 1 88 ? 9.166 -3.442 -17.495 1.00 90.19 88 ALA A O 1
ATOM 680 N N . ARG A 1 89 ? 9.283 -3.346 -15.254 1.00 89.94 89 ARG A N 1
ATOM 681 C CA . ARG A 1 89 ? 10.676 -2.878 -15.197 1.00 89.94 89 ARG A CA 1
ATOM 682 C C . ARG A 1 89 ? 11.637 -3.860 -15.863 1.00 89.94 89 ARG A C 1
ATOM 684 O O . ARG A 1 89 ? 12.509 -3.460 -16.628 1.00 89.94 89 ARG A O 1
ATOM 691 N N . ASP A 1 90 ? 11.496 -5.147 -15.574 1.00 90.00 90 ASP A N 1
ATOM 692 C CA . ASP A 1 90 ? 12.385 -6.172 -16.111 1.00 90.00 90 ASP A CA 1
ATOM 693 C C . ASP A 1 90 ? 12.138 -6.367 -17.621 1.00 90.00 90 ASP A C 1
ATOM 695 O O . ASP A 1 90 ? 13.084 -6.635 -18.359 1.00 90.00 90 ASP A O 1
ATOM 699 N N . ARG A 1 91 ? 10.902 -6.169 -18.112 1.00 88.25 91 ARG A N 1
ATOM 700 C CA . ARG A 1 91 ? 10.589 -6.119 -19.553 1.00 88.25 91 ARG A CA 1
ATOM 701 C C . ARG A 1 91 ? 11.258 -4.928 -20.235 1.00 88.25 91 ARG A C 1
ATOM 703 O O . ARG A 1 91 ? 11.902 -5.131 -21.259 1.00 88.25 91 ARG A O 1
ATOM 710 N N . MET A 1 92 ? 11.156 -3.734 -19.653 1.00 89.00 92 MET A N 1
ATOM 711 C CA . MET A 1 92 ? 11.840 -2.531 -20.141 1.00 89.00 92 MET A CA 1
ATOM 712 C C . MET A 1 92 ? 13.353 -2.768 -20.243 1.00 89.00 92 MET A C 1
ATOM 714 O O . MET A 1 92 ? 13.921 -2.605 -21.316 1.00 89.00 92 MET A O 1
ATOM 718 N N . ARG A 1 93 ? 13.981 -3.297 -19.185 1.00 86.75 93 ARG A N 1
ATOM 719 C CA . ARG A 1 93 ? 15.421 -3.616 -19.167 1.00 86.75 93 ARG A CA 1
ATOM 720 C C 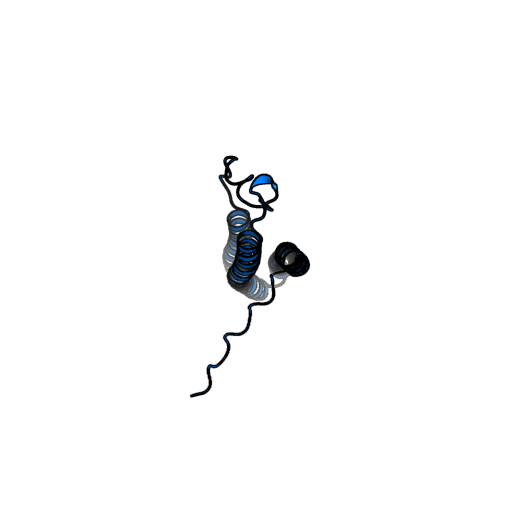. ARG A 1 93 ? 15.843 -4.659 -20.199 1.00 86.75 93 ARG A C 1
ATOM 722 O O . ARG A 1 93 ? 16.962 -4.609 -20.698 1.00 86.75 93 ARG A O 1
ATOM 729 N N . ARG A 1 94 ? 14.989 -5.643 -20.507 1.00 87.94 94 ARG A N 1
ATOM 730 C CA . ARG A 1 94 ? 15.271 -6.607 -21.585 1.00 87.94 94 ARG A CA 1
ATOM 731 C C . ARG A 1 94 ? 15.293 -5.921 -22.951 1.00 87.94 94 ARG A C 1
ATOM 733 O O . ARG A 1 94 ? 16.176 -6.228 -23.742 1.00 87.94 94 ARG A O 1
ATOM 740 N N . ILE A 1 95 ? 14.372 -4.986 -23.185 1.00 86.75 95 ILE A N 1
ATOM 741 C CA . ILE A 1 95 ? 14.293 -4.208 -24.428 1.00 86.75 95 ILE A CA 1
ATOM 742 C C . ILE A 1 95 ? 15.485 -3.244 -24.556 1.00 86.75 95 ILE A C 1
ATOM 744 O O . ILE A 1 95 ? 16.100 -3.177 -25.617 1.00 86.75 95 ILE A O 1
ATOM 748 N N . GLU A 1 96 ? 15.877 -2.573 -23.467 1.00 84.62 96 GLU A N 1
ATOM 749 C CA . GLU A 1 96 ? 17.094 -1.740 -23.417 1.00 84.62 96 GLU A CA 1
ATOM 750 C C . GLU A 1 96 ? 18.339 -2.538 -23.825 1.00 84.62 96 GLU A C 1
ATOM 752 O O . GLU A 1 96 ? 19.119 -2.099 -24.669 1.00 84.62 96 GLU A O 1
ATOM 757 N N . LYS A 1 97 ? 18.491 -3.751 -23.273 1.00 85.19 97 LYS A N 1
ATOM 758 C CA . LYS A 1 97 ? 19.610 -4.647 -23.598 1.00 85.19 97 LYS A CA 1
ATOM 759 C C . LYS A 1 97 ? 19.607 -5.089 -25.058 1.00 85.19 97 LYS A C 1
ATOM 761 O O . LYS A 1 97 ? 20.673 -5.150 -25.658 1.00 85.19 97 LYS A O 1
ATOM 766 N N . SER A 1 98 ? 18.443 -5.404 -25.630 1.00 85.38 98 SER A N 1
ATOM 767 C CA . SER A 1 98 ? 18.358 -5.811 -27.039 1.00 85.38 98 SER A CA 1
ATOM 768 C C . SER A 1 98 ? 18.650 -4.673 -28.013 1.00 85.38 98 SER A C 1
ATOM 770 O O . SER A 1 98 ? 19.170 -4.923 -29.093 1.00 85.38 98 SER A O 1
ATOM 772 N N . LEU A 1 99 ? 18.344 -3.434 -27.626 1.00 84.56 99 LEU A N 1
ATOM 773 C CA . LEU A 1 99 ? 18.603 -2.237 -28.425 1.00 84.56 99 LEU A CA 1
ATOM 774 C C . LEU A 1 99 ? 20.036 -1.706 -28.286 1.00 84.56 99 LEU A C 1
ATOM 776 O O . LEU A 1 99 ? 20.375 -0.735 -28.954 1.00 84.56 99 LEU A O 1
ATOM 780 N N . GLN A 1 100 ? 20.861 -2.315 -27.423 1.00 82.88 100 GLN A N 1
ATOM 781 C CA . GLN A 1 100 ? 22.219 -1.852 -27.111 1.00 82.88 100 GLN A CA 1
ATOM 782 C C . GLN A 1 100 ? 22.261 -0.365 -26.720 1.00 82.88 100 GLN A C 1
ATOM 784 O O . GLN A 1 100 ? 23.192 0.353 -27.079 1.00 82.88 100 GLN A O 1
ATOM 789 N N . ILE A 1 101 ? 21.238 0.105 -25.993 1.00 78.06 101 ILE A N 1
ATOM 790 C CA . ILE A 1 101 ? 21.203 1.484 -25.499 1.00 78.06 101 ILE A CA 1
ATOM 791 C C . ILE A 1 101 ? 22.418 1.698 -24.596 1.00 78.06 101 ILE A C 1
ATOM 793 O O . ILE A 1 101 ? 22.655 0.912 -23.673 1.00 78.06 101 ILE A O 1
ATOM 797 N N . ASP A 1 102 ? 23.181 2.749 -24.896 1.00 73.25 102 ASP A N 1
ATOM 798 C CA . ASP A 1 102 ? 24.404 3.087 -24.176 1.00 73.25 102 ASP A CA 1
ATOM 799 C C . ASP A 1 102 ? 24.123 3.287 -22.681 1.00 73.25 102 ASP A C 1
ATOM 801 O O . ASP A 1 102 ? 23.033 3.721 -22.294 1.00 73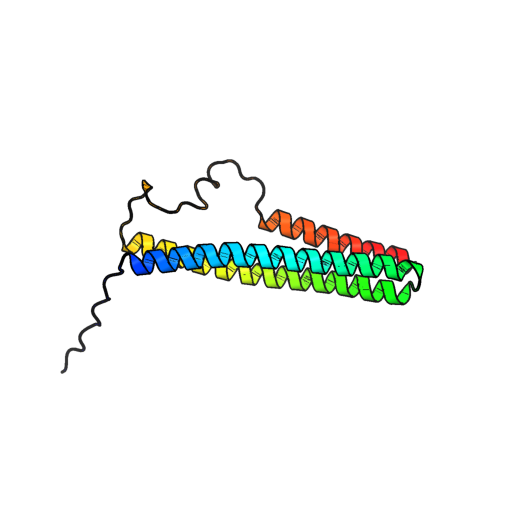.25 102 ASP A O 1
ATOM 805 N N . HIS A 1 103 ? 25.095 2.964 -21.829 1.00 66.19 103 HIS A N 1
ATOM 806 C CA . HIS A 1 103 ? 24.899 2.917 -20.377 1.00 66.19 103 HIS A CA 1
ATOM 807 C C . HIS A 1 103 ? 24.452 4.272 -19.806 1.00 66.19 103 HIS A C 1
ATOM 809 O O . HIS A 1 103 ? 23.646 4.315 -18.876 1.00 66.19 103 HIS A O 1
ATOM 815 N N . ASP A 1 104 ? 24.895 5.360 -20.437 1.00 68.31 104 ASP A N 1
ATOM 816 C CA . ASP A 1 104 ? 24.572 6.743 -20.075 1.00 68.31 104 ASP A CA 1
ATOM 817 C C . ASP A 1 104 ? 23.152 7.171 -20.493 1.00 68.31 104 ASP A C 1
ATOM 819 O O . ASP A 1 104 ? 22.619 8.158 -19.984 1.00 68.31 104 ASP A O 1
ATOM 823 N N . ALA A 1 105 ? 22.513 6.422 -21.397 1.00 64.88 105 ALA A N 1
ATOM 824 C CA . ALA A 1 105 ? 21.146 6.649 -21.867 1.00 64.88 105 ALA A CA 1
ATOM 825 C C . ALA A 1 105 ? 20.118 5.695 -21.226 1.00 64.88 105 ALA A C 1
ATOM 827 O O . ALA A 1 105 ? 18.921 5.782 -21.526 1.00 64.88 105 ALA A O 1
ATOM 828 N N . LEU A 1 106 ? 20.556 4.790 -20.342 1.00 68.06 106 LEU A N 1
ATOM 829 C CA . LEU A 1 106 ? 19.664 3.882 -19.623 1.00 68.06 106 LEU A CA 1
ATOM 830 C C . LEU A 1 106 ? 18.784 4.643 -18.632 1.00 68.06 106 LEU A C 1
ATOM 832 O O . LEU A 1 106 ? 19.242 5.518 -17.892 1.00 68.06 106 LEU A O 1
ATOM 836 N N . LEU A 1 107 ? 17.506 4.264 -18.557 1.00 64.50 107 LEU A N 1
ATOM 837 C CA . LEU A 1 107 ? 16.588 4.821 -17.570 1.00 64.50 107 LEU A CA 1
ATOM 838 C C . LEU A 1 107 ? 16.868 4.219 -16.200 1.00 64.50 107 LEU A C 1
ATOM 840 O O . LEU A 1 107 ? 16.214 3.280 -15.727 1.00 64.50 107 LEU A O 1
ATOM 844 N N . ASP A 1 108 ? 17.843 4.810 -15.524 1.00 60.59 108 ASP A N 1
ATOM 845 C CA . ASP A 1 108 ? 18.231 4.362 -14.211 1.00 60.59 108 ASP A CA 1
ATOM 846 C C . ASP A 1 108 ? 17.346 4.954 -13.111 1.00 60.59 108 ASP A C 1
ATOM 848 O O . ASP A 1 108 ? 17.656 5.945 -12.457 1.00 60.59 108 ASP A O 1
ATOM 852 N N . THR A 1 109 ? 16.203 4.314 -12.896 1.00 60.84 109 THR A N 1
ATOM 853 C CA . THR A 1 109 ? 15.241 4.710 -11.859 1.00 60.84 109 THR A CA 1
ATOM 854 C C . THR A 1 109 ? 15.547 4.100 -10.489 1.00 60.84 109 THR A C 1
ATOM 856 O O . THR A 1 109 ? 14.825 4.364 -9.527 1.00 60.84 109 THR A O 1
ATOM 859 N N . THR A 1 110 ? 16.574 3.242 -10.377 1.00 53.50 110 THR A N 1
ATOM 860 C CA . THR A 1 110 ? 16.868 2.505 -9.134 1.00 53.50 110 THR A CA 1
ATOM 861 C C . THR A 1 110 ? 18.339 2.551 -8.694 1.00 53.50 110 THR A C 1
ATOM 863 O O . THR A 1 110 ? 18.568 2.549 -7.487 1.00 53.50 110 THR A O 1
ATOM 866 N N . SER A 1 111 ? 19.328 2.606 -9.594 1.00 46.47 111 SER A N 1
ATOM 867 C CA . SER A 1 111 ? 20.768 2.547 -9.247 1.00 46.47 111 SER A CA 1
ATOM 868 C C . SER A 1 111 ?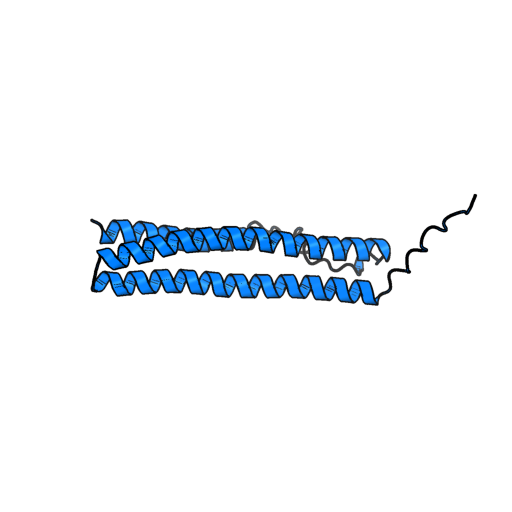 21.341 3.899 -8.812 1.00 46.47 111 SER A C 1
ATOM 870 O O . SER A 1 111 ? 22.087 3.929 -7.833 1.00 46.47 111 SER A O 1
ATOM 872 N N . THR A 1 112 ? 20.891 5.019 -9.384 1.00 45.56 112 THR A N 1
ATOM 873 C CA . THR A 1 112 ? 21.165 6.380 -8.864 1.00 45.56 112 THR A CA 1
ATOM 874 C C . THR A 1 112 ? 20.711 6.564 -7.411 1.00 45.56 112 THR A C 1
ATOM 876 O O . THR A 1 112 ? 21.327 7.318 -6.663 1.00 45.56 112 THR A O 1
ATOM 879 N N . LEU A 1 113 ? 19.696 5.815 -6.960 1.00 44.50 113 LEU A N 1
ATOM 880 C CA . LEU A 1 113 ? 19.244 5.791 -5.560 1.00 44.50 113 LEU A CA 1
ATOM 881 C C . LEU A 1 113 ? 19.844 4.647 -4.723 1.00 44.50 113 LEU A C 1
ATOM 883 O O . LEU A 1 113 ? 19.821 4.722 -3.496 1.00 44.50 113 LEU A O 1
ATOM 887 N N . ALA A 1 114 ? 20.371 3.589 -5.347 1.00 42.69 114 ALA A N 1
ATOM 888 C CA . ALA A 1 114 ? 21.032 2.485 -4.647 1.00 42.69 114 ALA A CA 1
ATOM 889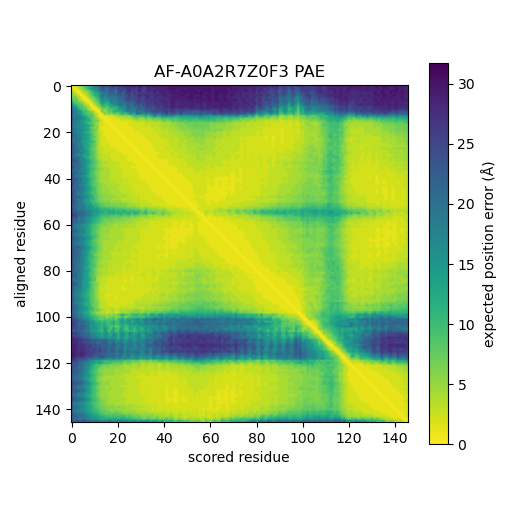 C C . ALA A 1 114 ? 22.456 2.853 -4.190 1.00 42.69 114 ALA A C 1
ATOM 891 O O . ALA A 1 114 ? 22.911 2.340 -3.171 1.00 42.69 114 ALA A O 1
ATOM 892 N N . GLY A 1 115 ? 23.130 3.774 -4.892 1.00 44.97 115 GLY A N 1
ATOM 893 C CA . GLY A 1 115 ? 24.430 4.325 -4.482 1.00 44.97 115 GLY A CA 1
ATOM 894 C C . GLY A 1 115 ? 24.352 5.333 -3.324 1.00 44.97 115 GLY A C 1
ATOM 895 O O . GLY A 1 115 ? 25.301 5.470 -2.556 1.00 44.97 115 GLY A O 1
ATOM 896 N N . GLN A 1 116 ? 23.208 6.001 -3.136 1.00 46.47 116 GLN A N 1
ATOM 897 C CA . GLN A 1 116 ? 22.986 6.969 -2.056 1.00 46.47 116 GLN A CA 1
ATOM 898 C C . GLN A 1 116 ? 22.266 6.333 -0.860 1.00 46.47 116 GLN A C 1
ATOM 900 O O . GLN A 1 116 ? 21.086 6.579 -0.639 1.00 46.47 116 GLN A O 1
ATOM 905 N N . GLY A 1 117 ? 22.968 5.509 -0.076 1.00 52.06 117 GLY A N 1
ATOM 906 C CA . GLY A 1 117 ? 22.690 5.280 1.355 1.00 52.06 117 GLY A CA 1
ATOM 907 C C . GLY A 1 117 ? 21.232 5.061 1.797 1.00 52.06 117 GLY A C 1
ATOM 908 O O . GLY A 1 117 ? 20.875 5.436 2.918 1.00 52.06 117 GLY A O 1
ATOM 909 N N . ARG A 1 118 ? 20.361 4.491 0.955 1.00 55.12 118 ARG A N 1
ATOM 910 C CA . ARG A 1 118 ? 18.926 4.408 1.242 1.00 55.12 118 ARG A CA 1
ATOM 911 C C . ARG A 1 118 ? 18.667 3.336 2.300 1.00 55.12 118 ARG A C 1
ATOM 913 O O . ARG A 1 118 ? 18.485 2.167 1.984 1.00 55.12 118 ARG A O 1
ATOM 920 N N . ARG A 1 119 ? 18.625 3.747 3.571 1.00 66.88 119 ARG A N 1
ATOM 921 C CA . ARG A 1 119 ? 18.358 2.849 4.711 1.00 66.88 119 ARG A CA 1
ATOM 922 C C . ARG A 1 119 ? 16.918 2.320 4.749 1.00 66.88 119 ARG A C 1
ATOM 924 O O . ARG A 1 119 ? 16.686 1.299 5.383 1.00 66.88 119 ARG A O 1
ATOM 931 N N . ILE A 1 120 ? 15.962 2.995 4.094 1.00 74.19 120 ILE A N 1
ATOM 932 C CA . ILE A 1 120 ? 14.533 2.645 4.157 1.00 74.19 120 ILE A CA 1
ATOM 933 C C . ILE A 1 120 ? 13.882 2.687 2.763 1.00 74.19 120 ILE A C 1
ATOM 935 O O . ILE A 1 120 ? 13.920 3.692 2.043 1.00 74.19 120 ILE A O 1
ATOM 939 N N . SER A 1 121 ? 13.260 1.574 2.380 1.00 81.75 121 SER A N 1
ATOM 940 C CA . SER A 1 121 ? 12.471 1.430 1.151 1.00 81.75 121 SER A CA 1
ATOM 941 C C . SER A 1 121 ? 11.053 1.991 1.315 1.00 81.75 121 SER A C 1
ATOM 943 O O . SER A 1 121 ? 10.489 1.972 2.408 1.00 81.75 121 SER A O 1
ATOM 945 N N . VAL A 1 122 ? 10.432 2.441 0.216 1.00 82.62 122 VAL A N 1
ATOM 946 C CA . VAL A 1 122 ? 9.024 2.900 0.235 1.00 82.62 122 VAL A CA 1
ATOM 947 C C . VAL A 1 122 ? 8.106 1.809 0.785 1.00 82.62 122 VAL A C 1
ATOM 949 O O . VAL A 1 122 ? 7.250 2.083 1.617 1.00 82.62 122 VAL A O 1
ATOM 952 N N . THR A 1 123 ? 8.328 0.556 0.386 1.00 85.75 123 THR A N 1
ATOM 953 C CA . THR A 1 123 ? 7.547 -0.592 0.855 1.00 85.75 123 THR A CA 1
ATOM 954 C C . THR A 1 123 ? 7.604 -0.752 2.376 1.00 85.75 123 THR A C 1
ATOM 956 O O . THR A 1 123 ? 6.580 -1.027 2.992 1.00 85.75 123 THR A O 1
ATOM 959 N N . GLN A 1 124 ? 8.766 -0.528 3.002 1.00 88.06 124 GLN A N 1
ATOM 960 C CA . GLN A 1 124 ? 8.890 -0.564 4.464 1.00 88.06 124 GLN A CA 1
ATOM 961 C C . GLN A 1 124 ? 8.087 0.551 5.137 1.00 88.06 124 GLN A C 1
ATOM 963 O O . GLN A 1 124 ? 7.418 0.282 6.128 1.00 88.06 124 GLN A O 1
ATOM 968 N N . ILE A 1 125 ? 8.106 1.771 4.589 1.00 90.56 125 ILE A N 1
ATOM 969 C CA . ILE A 1 125 ? 7.295 2.885 5.111 1.00 90.56 125 ILE A CA 1
ATOM 970 C C . ILE A 1 125 ? 5.808 2.530 5.032 1.00 90.56 125 ILE A C 1
ATOM 972 O O . ILE A 1 125 ? 5.083 2.703 6.006 1.00 90.56 125 ILE A O 1
ATOM 976 N N . LEU A 1 126 ? 5.358 1.977 3.903 1.00 91.50 126 LEU A N 1
ATOM 977 C CA . LEU A 1 126 ? 3.962 1.570 3.728 1.00 91.50 126 LEU A CA 1
ATOM 978 C C . LEU A 1 126 ? 3.546 0.472 4.708 1.00 91.50 126 LEU A C 1
ATOM 980 O O . LEU A 1 126 ? 2.473 0.560 5.298 1.00 91.50 126 LEU A O 1
ATOM 984 N N . TYR A 1 127 ? 4.390 -0.538 4.921 1.00 92.88 127 TYR A N 1
ATOM 985 C CA . TYR A 1 127 ? 4.109 -1.575 5.914 1.00 92.88 127 TYR A CA 1
ATOM 986 C C . TYR A 1 127 ? 4.115 -1.038 7.340 1.00 92.88 127 TYR A C 1
ATOM 988 O O . TYR A 1 127 ? 3.291 -1.477 8.133 1.00 92.88 127 TYR A O 1
ATOM 996 N N . LEU A 1 128 ? 4.975 -0.070 7.661 1.00 94.94 128 LEU A N 1
ATOM 997 C CA . LEU A 1 128 ? 4.971 0.586 8.967 1.00 94.94 128 LEU A CA 1
ATOM 998 C C . LEU A 1 128 ? 3.670 1.368 9.182 1.00 94.94 128 LEU A C 1
ATOM 1000 O O . LEU A 1 128 ? 3.049 1.229 10.231 1.00 94.94 128 LEU A O 1
ATOM 1004 N N . LEU A 1 129 ? 3.212 2.121 8.177 1.00 95.12 129 LEU A N 1
ATOM 1005 C CA . LEU A 1 129 ? 1.933 2.833 8.239 1.00 95.12 129 LEU A CA 1
ATOM 1006 C C . LEU A 1 129 ? 0.759 1.864 8.429 1.00 95.12 129 LEU A C 1
ATOM 1008 O O . LEU A 1 129 ? -0.044 2.050 9.339 1.00 95.12 129 LEU A O 1
ATOM 1012 N N . LEU A 1 130 ? 0.684 0.792 7.640 1.00 95.50 130 LEU A N 1
ATOM 1013 C CA . LEU A 1 130 ? -0.378 -0.210 7.785 1.00 95.50 130 LEU A CA 1
ATOM 1014 C C . LEU A 1 130 ? -0.318 -0.930 9.135 1.00 95.50 130 LEU A C 1
ATOM 1016 O O . LEU A 1 130 ? -1.353 -1.135 9.760 1.00 95.50 130 LEU A O 1
ATOM 1020 N N . ALA A 1 131 ? 0.881 -1.269 9.613 1.00 96.25 131 ALA A N 1
ATOM 1021 C CA . ALA A 1 131 ? 1.064 -1.862 10.932 1.00 96.25 131 ALA A CA 1
ATOM 1022 C C . ALA A 1 131 ? 0.596 -0.912 12.040 1.00 96.25 131 ALA A C 1
ATOM 1024 O O . ALA A 1 131 ? -0.065 -1.354 12.972 1.00 96.25 131 ALA A O 1
ATOM 1025 N N . SER A 1 132 ? 0.881 0.388 11.924 1.00 97.31 132 SER A N 1
ATOM 1026 C CA . SER A 1 132 ? 0.423 1.380 12.900 1.00 97.31 132 SER A CA 1
ATOM 1027 C C . SER A 1 132 ? -1.105 1.478 12.963 1.00 97.31 132 SER A C 1
ATOM 1029 O O . SER A 1 132 ? -1.655 1.546 14.059 1.00 97.31 132 SER A O 1
ATOM 1031 N N . ILE A 1 133 ? -1.793 1.393 11.817 1.00 97.25 133 ILE A N 1
ATOM 1032 C CA . ILE A 1 133 ? -3.262 1.387 11.764 1.00 97.25 133 ILE A CA 1
ATOM 1033 C C . ILE A 1 133 ? -3.811 0.093 12.372 1.00 97.25 133 ILE A C 1
ATOM 1035 O O . ILE A 1 133 ? -4.655 0.154 13.257 1.00 97.25 133 ILE A O 1
ATOM 1039 N N . ALA A 1 134 ? -3.274 -1.067 11.986 1.00 97.06 134 ALA A N 1
ATOM 1040 C CA . ALA A 1 134 ? -3.712 -2.352 12.529 1.00 97.06 134 ALA A CA 1
ATOM 1041 C C . ALA A 1 134 ? -3.502 -2.455 14.053 1.00 97.06 134 ALA A C 1
ATOM 1043 O O . ALA A 1 134 ? -4.333 -3.020 14.762 1.00 97.06 134 ALA A O 1
ATOM 1044 N N . VAL A 1 135 ? -2.404 -1.893 14.575 1.00 97.81 135 VAL A N 1
ATOM 1045 C CA . VAL A 1 135 ? -2.164 -1.790 16.022 1.00 97.81 135 VAL A CA 1
ATOM 1046 C C . VAL A 1 135 ? -3.178 -0.852 16.673 1.00 97.81 135 VAL A C 1
ATOM 1048 O O . VAL A 1 135 ? -3.697 -1.186 17.734 1.00 97.81 135 VAL A O 1
ATOM 1051 N N . ALA A 1 136 ? -3.491 0.288 16.053 1.00 97.62 136 ALA A N 1
ATOM 1052 C CA . ALA A 1 136 ? -4.514 1.198 16.558 1.00 97.62 136 ALA A CA 1
ATOM 1053 C C . ALA A 1 136 ? -5.899 0.531 16.612 1.00 97.62 136 ALA A C 1
ATOM 1055 O O . ALA A 1 136 ? -6.576 0.649 17.632 1.00 97.62 136 ALA A O 1
ATOM 1056 N N . ASP A 1 137 ? -6.291 -0.223 15.582 1.00 96.81 137 ASP A N 1
ATOM 1057 C CA . ASP A 1 137 ? -7.525 -1.018 15.584 1.00 96.81 137 ASP A CA 1
ATOM 1058 C C . ASP A 1 137 ? -7.520 -2.041 16.730 1.00 96.81 137 ASP A C 1
ATOM 1060 O O . ASP A 1 137 ? -8.470 -2.112 17.508 1.00 96.81 137 ASP A O 1
ATOM 1064 N N . LEU A 1 138 ? -6.426 -2.795 16.896 1.00 97.56 138 LEU A N 1
ATOM 1065 C CA . LEU A 1 138 ? -6.303 -3.810 17.947 1.00 97.56 138 LEU A CA 1
ATOM 1066 C C . LEU A 1 138 ? -6.395 -3.203 19.354 1.00 97.56 138 LEU A C 1
ATOM 1068 O O . LEU A 1 138 ? -7.131 -3.708 20.201 1.00 97.56 138 LEU A O 1
ATOM 1072 N N . VAL A 1 139 ? -5.665 -2.115 19.607 1.00 97.50 139 VAL A N 1
ATOM 1073 C CA . VAL A 1 139 ? -5.714 -1.394 20.887 1.00 97.50 139 VAL A CA 1
ATOM 1074 C C . VAL A 1 139 ? -7.118 -0.851 21.138 1.00 97.50 139 VAL A C 1
ATOM 1076 O O . VAL A 1 139 ? -7.607 -0.933 22.262 1.00 97.50 139 VAL A O 1
ATOM 1079 N N . SER A 1 140 ? -7.792 -0.352 20.101 1.00 96.12 140 SER A N 1
ATOM 1080 C CA . SER A 1 140 ? -9.153 0.173 20.222 1.00 96.12 140 SER A 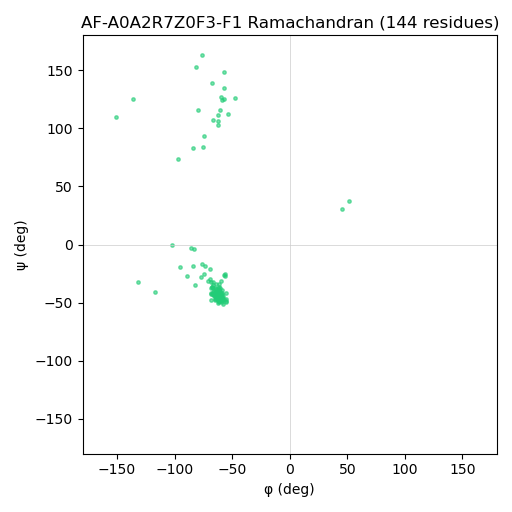CA 1
ATOM 1081 C C . SER A 1 140 ? -10.169 -0.924 20.541 1.00 96.12 140 SER A C 1
ATOM 1083 O O . SER A 1 140 ? -11.063 -0.696 21.350 1.00 96.12 140 SER A O 1
ATOM 1085 N N . ILE A 1 141 ? -10.010 -2.133 19.986 1.00 96.25 141 ILE A N 1
ATOM 1086 C CA . ILE A 1 141 ? -10.822 -3.299 20.372 1.00 96.25 141 ILE A CA 1
ATOM 1087 C C . ILE A 1 141 ? -10.659 -3.581 21.863 1.00 96.25 141 ILE A C 1
ATOM 1089 O O . ILE A 1 141 ? -11.659 -3.716 22.560 1.00 96.25 141 ILE A O 1
ATOM 1093 N N . LEU A 1 142 ? -9.418 -3.645 22.355 1.00 95.44 142 LEU A N 1
ATOM 1094 C CA . LEU A 1 142 ? -9.152 -3.911 23.769 1.00 95.44 142 LEU A CA 1
ATOM 1095 C C . LEU A 1 142 ? -9.736 -2.809 24.660 1.00 95.44 142 LEU A C 1
ATOM 1097 O O . LEU A 1 142 ? -10.369 -3.108 25.660 1.00 95.44 142 LEU A O 1
ATOM 1101 N N . PHE A 1 143 ? -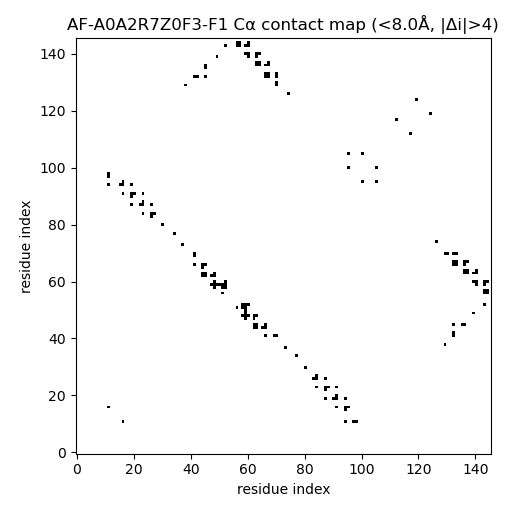9.578 -1.544 24.281 1.00 95.25 143 PHE A N 1
ATOM 1102 C CA . PHE A 1 143 ? -10.097 -0.424 25.064 1.00 95.25 143 PHE A CA 1
ATOM 1103 C C . PHE A 1 143 ? -11.630 -0.365 25.113 1.00 95.25 143 PHE A C 1
ATOM 1105 O O . PHE A 1 143 ? -12.191 0.119 26.084 1.00 95.25 143 PHE A O 1
ATOM 1112 N N . VAL A 1 144 ? -12.314 -0.802 24.055 1.00 93.62 144 VAL A N 1
ATOM 1113 C CA . VAL A 1 144 ? -13.782 -0.749 23.980 1.00 93.62 144 VAL A CA 1
ATOM 1114 C C . VAL A 1 144 ? -14.438 -2.012 24.548 1.00 93.62 144 VAL A C 1
ATOM 1116 O O . VAL A 1 144 ? -15.588 -1.961 24.984 1.00 93.62 144 VAL A O 1
ATOM 1119 N N . ALA A 1 145 ? -13.744 -3.151 24.515 1.00 87.56 145 ALA A N 1
ATOM 1120 C CA . ALA A 1 145 ? -14.267 -4.428 24.997 1.00 87.56 145 ALA A CA 1
ATOM 1121 C C . ALA A 1 145 ? -1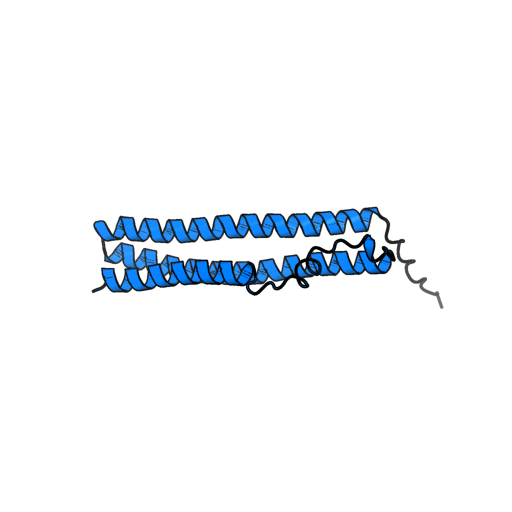4.109 -4.642 26.514 1.00 87.56 145 ALA A C 1
ATOM 1123 O O . ALA A 1 145 ? -14.799 -5.507 27.056 1.00 87.56 145 ALA A O 1
ATOM 1124 N N . PHE A 1 146 ? -13.219 -3.894 27.173 1.00 80.94 146 PHE A N 1
ATOM 1125 C CA . PHE A 1 146 ? -12.938 -3.959 28.612 1.00 80.94 146 PHE A CA 1
ATOM 1126 C C . PHE A 1 146 ? -13.292 -2.641 29.301 1.00 80.94 146 PHE A C 1
ATOM 1128 O O . PHE A 1 146 ? -13.774 -2.709 30.454 1.00 80.94 146 PHE A O 1
#

InterPro domains:
  IPR056918 Octameric membrane protein [PF24838] (15-142)

Solvent-accessible surface area (backbone atoms only — not comparable to full-atom values): 8130 Å² total; per-residue (Å²): 135,82,82,78,76,76,80,78,74,74,77,82,48,73,64,59,49,51,52,29,50,51,48,33,51,48,44,53,53,51,49,51,53,50,50,52,53,49,52,53,49,44,52,49,34,46,52,50,16,61,60,34,46,80,80,37,38,72,61,14,37,54,37,18,54,50,26,38,52,49,40,54,51,48,53,54,52,49,57,54,47,53,50,54,41,51,52,35,47,53,49,32,53,52,46,42,60,74,63,63,59,50,84,90,73,52,88,66,87,55,58,76,52,64,73,57,79,66,88,71,54,71,68,56,54,53,51,50,55,43,49,52,50,35,48,50,24,51,54,48,32,56,67,54,76,106

pLDDT: mean 85.21, std 15.51, range [42.69, 98.25]